Protein AF-A0A5K3F5X7-F1 (afdb_monomer)

Structure (mmCIF, N/CA/C/O backbone):
data_AF-A0A5K3F5X7-F1
#
_entry.id   AF-A0A5K3F5X7-F1
#
loop_
_atom_site.group_PDB
_atom_site.id
_atom_site.type_symbol
_atom_site.label_atom_id
_atom_site.label_alt_id
_atom_site.label_comp_id
_atom_site.label_asym_id
_atom_site.label_entity_id
_atom_site.label_seq_id
_atom_site.pdbx_PDB_ins_code
_atom_site.Cartn_x
_atom_site.Cartn_y
_atom_site.Cartn_z
_atom_site.occupancy
_atom_site.B_iso_or_equiv
_atom_site.auth_seq_id
_atom_site.auth_comp_id
_atom_site.auth_asym_id
_atom_site.auth_atom_id
_atom_site.pdbx_PDB_model_num
ATOM 1 N N . MET A 1 1 ? -31.992 -12.668 32.890 1.00 52.88 1 MET A N 1
ATOM 2 C CA . MET A 1 1 ? -30.637 -12.840 33.469 1.00 52.88 1 MET A CA 1
ATOM 3 C C . MET A 1 1 ? -29.542 -12.076 32.712 1.00 52.88 1 MET A C 1
ATOM 5 O O . MET A 1 1 ? -28.717 -11.473 33.379 1.00 52.88 1 MET A O 1
ATOM 9 N N . PHE A 1 2 ? -29.562 -11.992 31.372 1.00 59.16 2 PHE A N 1
ATOM 10 C CA . PHE A 1 2 ? -28.544 -11.276 30.567 1.00 59.16 2 PHE A CA 1
ATOM 11 C C . PHE A 1 2 ? -28.315 -9.785 30.915 1.00 59.16 2 PHE A C 1
ATOM 13 O O . PHE A 1 2 ? -27.183 -9.308 30.876 1.00 59.16 2 PHE A O 1
ATOM 20 N N . ARG A 1 3 ? -29.365 -9.035 31.290 1.00 58.38 3 ARG A N 1
ATOM 21 C CA . ARG A 1 3 ? -29.238 -7.602 31.647 1.00 58.38 3 ARG A CA 1
ATOM 22 C C . ARG A 1 3 ? -28.456 -7.374 32.949 1.00 58.38 3 ARG A C 1
ATOM 24 O O . ARG A 1 3 ? -27.662 -6.446 33.019 1.00 58.38 3 ARG A O 1
ATOM 31 N N . LEU A 1 4 ? -28.621 -8.251 33.945 1.00 60.12 4 LEU A N 1
ATOM 32 C CA . LEU A 1 4 ? -27.901 -8.166 35.225 1.00 60.12 4 LEU A CA 1
ATOM 33 C C . LEU A 1 4 ? -26.401 -8.452 35.060 1.00 60.12 4 LEU A C 1
ATOM 35 O O . LEU A 1 4 ? -25.575 -7.779 35.672 1.00 60.12 4 LEU A O 1
ATOM 39 N N . SER A 1 5 ? -26.034 -9.396 34.187 1.00 61.12 5 SER A N 1
ATOM 40 C CA . SER A 1 5 ? -24.627 -9.693 33.889 1.00 61.12 5 SER A CA 1
ATOM 41 C C . SER A 1 5 ? -23.922 -8.585 33.100 1.00 61.12 5 SER A C 1
ATOM 43 O O . SER A 1 5 ? -22.710 -8.438 33.225 1.00 61.12 5 SER A O 1
ATOM 45 N N . LEU A 1 6 ? -24.659 -7.802 32.303 1.00 59.69 6 LEU A N 1
ATOM 46 C CA . LEU A 1 6 ? -24.118 -6.646 31.575 1.00 59.69 6 LEU A CA 1
ATOM 47 C C . LEU A 1 6 ? -23.817 -5.474 32.517 1.00 59.69 6 LEU A C 1
ATOM 49 O O . LEU A 1 6 ? -22.760 -4.861 32.414 1.00 59.69 6 LEU A O 1
ATOM 53 N N . GLN A 1 7 ? -24.701 -5.212 33.480 1.00 62.94 7 GLN A N 1
ATOM 54 C CA . GLN A 1 7 ? -24.535 -4.125 34.450 1.00 62.94 7 GLN A CA 1
ATOM 55 C C . GLN A 1 7 ? -23.378 -4.376 35.437 1.00 62.94 7 GLN A C 1
ATOM 57 O O . GLN A 1 7 ? -22.747 -3.437 35.910 1.00 62.94 7 GLN A O 1
ATOM 62 N N . SER A 1 8 ? -23.053 -5.647 35.696 1.00 65.12 8 SER A N 1
ATOM 63 C CA . SER A 1 8 ? -21.930 -6.062 36.547 1.00 65.12 8 SER A CA 1
ATOM 64 C C . SER A 1 8 ? -20.548 -5.921 35.888 1.00 65.12 8 SER A C 1
ATOM 66 O O . SER A 1 8 ? -19.546 -6.052 36.589 1.00 65.12 8 SER A O 1
ATOM 68 N N . ARG A 1 9 ? -20.455 -5.717 34.564 1.00 59.59 9 ARG A N 1
ATOM 69 C CA . ARG A 1 9 ? -19.185 -5.815 33.813 1.00 59.59 9 ARG A CA 1
ATOM 70 C C . ARG A 1 9 ? -18.406 -4.499 33.652 1.00 59.59 9 ARG A C 1
ATOM 72 O O . ARG A 1 9 ? -17.370 -4.504 32.997 1.00 59.59 9 ARG A O 1
ATOM 79 N N . GLY A 1 10 ? -18.827 -3.415 34.308 1.00 61.62 10 GLY A N 1
ATOM 80 C CA . GLY A 1 10 ? -18.127 -2.122 34.261 1.00 61.62 10 GLY A CA 1
ATOM 81 C C . GLY A 1 10 ? -18.311 -1.377 32.932 1.00 61.62 10 GLY A C 1
ATOM 82 O O . GLY A 1 10 ? -18.949 -1.887 32.015 1.00 61.62 10 GLY A O 1
ATOM 83 N N . GLN A 1 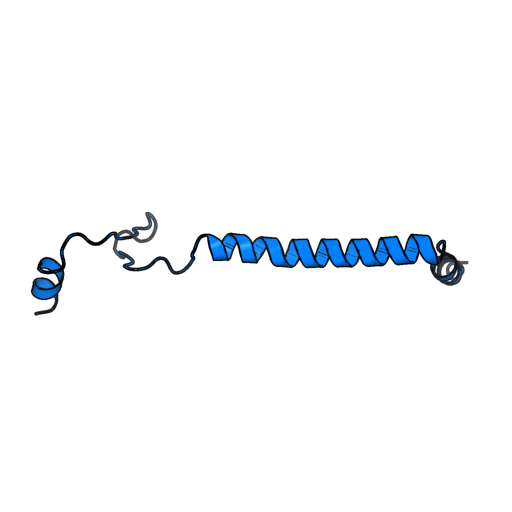11 ? -17.802 -0.141 32.840 1.00 58.75 11 GLN A N 1
ATOM 84 C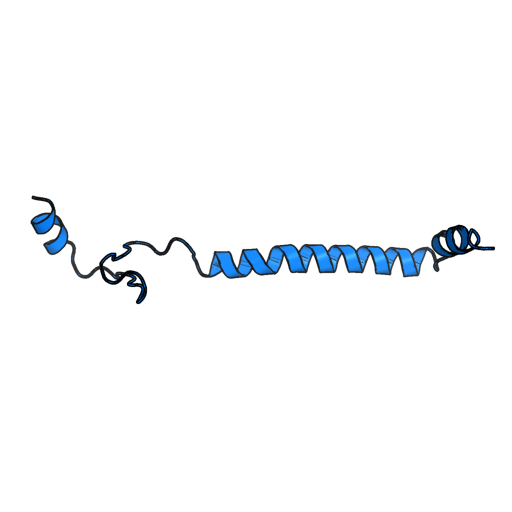 CA . GLN A 1 11 ? -17.935 0.683 31.631 1.00 58.75 11 GLN A CA 1
ATOM 85 C C . GLN A 1 11 ? -17.257 0.007 30.433 1.00 58.75 11 GLN A C 1
ATOM 87 O O . GLN A 1 11 ? -16.048 -0.213 30.430 1.00 58.75 11 GLN A O 1
ATOM 92 N N . PHE A 1 12 ? -18.042 -0.295 29.404 1.00 63.34 12 PHE A N 1
ATOM 93 C CA . PHE A 1 12 ? -17.568 -0.802 28.122 1.00 63.34 12 PHE A CA 1
ATOM 94 C C . PHE A 1 12 ? -17.612 0.328 27.088 1.00 63.34 12 PHE A C 1
ATOM 96 O O . PHE A 1 12 ? -18.559 1.113 27.049 1.00 63.34 12 PHE A O 1
ATOM 103 N N . GLN A 1 13 ? -16.575 0.436 26.256 1.00 61.59 13 GLN A N 1
ATOM 104 C CA . GLN A 1 13 ? -16.573 1.386 25.145 1.00 61.59 13 GLN A CA 1
ATOM 105 C C . GLN A 1 13 ? -17.409 0.815 23.997 1.00 61.59 13 GLN A C 1
ATOM 107 O O . GLN A 1 13 ? -17.009 -0.156 23.360 1.00 61.59 13 GLN A O 1
ATOM 112 N N . CYS A 1 14 ? -18.585 1.399 23.765 1.00 65.75 14 CYS A N 1
A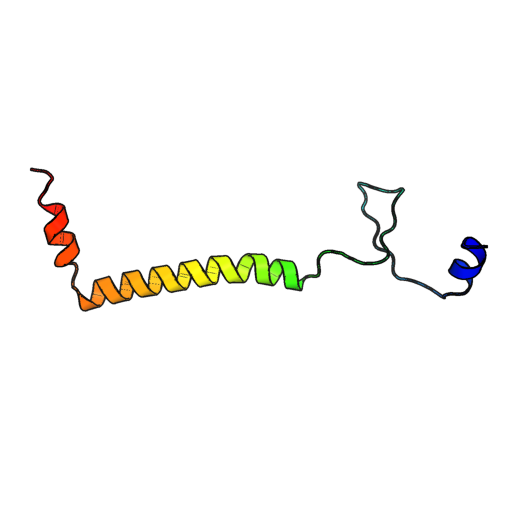TOM 113 C CA . CYS A 1 14 ? -19.442 1.074 22.626 1.00 65.75 14 CYS A CA 1
ATOM 114 C C . CYS A 1 14 ? -19.156 1.997 21.443 1.00 65.75 14 CYS A C 1
ATOM 116 O O . CYS A 1 14 ? -18.911 3.191 21.621 1.00 65.75 14 CYS A O 1
ATOM 118 N N . PHE A 1 15 ? -19.276 1.453 20.233 1.00 68.38 15 PHE A N 1
ATOM 119 C CA . PHE A 1 15 ? -19.301 2.235 19.002 1.00 68.38 15 PHE A CA 1
ATOM 120 C C . PHE A 1 15 ? -20.748 2.344 18.516 1.00 68.38 15 PHE A C 1
ATOM 122 O O . PHE A 1 15 ? -21.401 1.324 18.294 1.00 68.38 15 PHE A O 1
ATOM 129 N N . VAL A 1 16 ? -21.238 3.575 18.367 1.00 68.38 16 VAL A N 1
ATOM 130 C CA . VAL A 1 16 ? -22.586 3.886 17.868 1.00 68.38 16 VAL A CA 1
ATOM 131 C C . VAL A 1 16 ? -22.443 4.587 16.520 1.00 68.38 16 VAL A C 1
ATOM 133 O O . VAL A 1 16 ? -21.563 5.434 16.351 1.00 68.38 16 VAL A O 1
ATOM 136 N N . SER A 1 17 ? -23.268 4.204 15.549 1.00 65.19 17 SER A N 1
ATOM 137 C CA . SER A 1 17 ? -23.317 4.829 14.226 1.00 65.19 17 SER A CA 1
ATOM 138 C C . SER A 1 17 ? -24.598 5.646 14.115 1.00 65.19 17 SER A C 1
ATOM 140 O O . SER A 1 17 ? -25.668 5.094 14.318 1.00 65.19 17 SER A O 1
ATOM 142 N N . ALA A 1 18 ? -24.511 6.917 13.715 1.00 64.88 18 ALA A N 1
ATOM 143 C CA . ALA A 1 18 ? -25.676 7.804 13.561 1.00 64.88 18 ALA A CA 1
ATOM 144 C C . ALA A 1 18 ? -26.710 7.321 12.517 1.00 64.88 18 ALA A C 1
ATOM 146 O O . ALA A 1 18 ? -27.792 7.881 12.402 1.00 64.88 18 ALA A O 1
ATOM 147 N N . MET A 1 19 ? -26.362 6.311 11.713 1.00 63.69 19 MET A N 1
ATOM 148 C CA . MET A 1 19 ? -27.269 5.668 10.756 1.00 63.69 19 MET A CA 1
ATOM 149 C C . MET A 1 19 ? -27.993 4.443 11.334 1.00 63.69 19 MET A C 1
ATOM 151 O O . MET A 1 19 ? -28.906 3.945 10.686 1.00 63.69 19 MET A O 1
ATOM 155 N N . HIS A 1 20 ? -27.571 3.914 12.485 1.00 60.06 20 HIS A N 1
ATOM 156 C CA . HIS A 1 20 ? -28.171 2.765 13.177 1.00 60.06 20 HIS A CA 1
ATOM 157 C C . HIS A 1 20 ? -28.185 3.075 14.683 1.00 60.06 20 HIS A C 1
ATOM 159 O O . HIS A 1 20 ? -27.392 2.531 15.451 1.00 60.06 20 HIS A O 1
ATOM 165 N N . ASP A 1 21 ? -29.068 3.990 15.095 1.00 59.00 21 ASP A N 1
ATOM 166 C CA . ASP A 1 21 ? -29.187 4.433 16.495 1.00 59.00 21 ASP A CA 1
ATOM 167 C C . ASP A 1 21 ? -29.625 3.306 17.452 1.00 59.00 21 ASP A C 1
ATOM 169 O O . ASP A 1 21 ? -29.339 3.363 18.649 1.00 59.00 21 ASP A O 1
ATOM 173 N N . ASP A 1 22 ? -30.254 2.251 16.925 1.00 60.31 22 ASP A N 1
ATOM 174 C CA . ASP A 1 22 ? -30.751 1.114 17.709 1.00 60.31 22 ASP A CA 1
ATOM 175 C C . ASP A 1 22 ? -29.694 0.010 17.929 1.00 60.31 22 ASP A C 1
ATOM 177 O O . ASP A 1 22 ? -29.931 -0.937 18.687 1.00 60.31 22 ASP A O 1
ATOM 181 N N . GLU A 1 23 ? -28.511 0.117 17.306 1.00 61.97 23 GLU A N 1
ATOM 182 C CA . GLU A 1 23 ? -27.475 -0.921 17.337 1.00 61.97 23 GLU A CA 1
ATOM 183 C C . GLU A 1 23 ? -26.137 -0.389 17.874 1.00 61.97 23 GLU A C 1
ATOM 185 O O . GLU A 1 23 ? -25.421 0.382 17.234 1.00 61.97 23 GLU A O 1
ATOM 190 N N . ALA A 1 24 ? -25.755 -0.850 19.068 1.00 64.50 24 ALA A N 1
ATOM 191 C CA . ALA A 1 24 ? -24.445 -0.576 19.653 1.00 64.50 24 ALA A CA 1
ATOM 192 C C . ALA A 1 24 ? -23.496 -1.761 19.420 1.00 64.50 24 ALA A C 1
ATOM 194 O O . ALA A 1 24 ? -23.739 -2.877 19.888 1.00 64.50 24 ALA A O 1
ATOM 195 N N . LEU A 1 25 ? -22.383 -1.514 18.727 1.00 64.31 25 LEU A N 1
ATOM 196 C CA . LEU A 1 25 ? -21.366 -2.527 18.447 1.00 64.31 25 LEU A CA 1
ATOM 197 C C . LEU A 1 25 ? -20.329 -2.570 19.574 1.00 64.31 25 LEU A C 1
ATOM 199 O O . LEU A 1 25 ? -19.712 -1.560 19.922 1.00 64.31 25 LEU A O 1
ATOM 203 N N . MET A 1 26 ? -20.102 -3.771 20.110 1.00 64.06 26 MET A N 1
ATOM 204 C CA . MET A 1 26 ? -19.115 -4.027 21.166 1.00 64.06 26 MET A CA 1
ATOM 205 C C . MET A 1 26 ? -17.672 -4.087 20.629 1.00 64.06 26 MET A C 1
ATOM 207 O O . MET A 1 26 ? -16.719 -3.904 21.383 1.00 64.06 26 MET A O 1
ATOM 211 N N . TYR A 1 27 ? -17.494 -4.330 19.327 1.00 63.66 27 TYR A N 1
ATOM 212 C CA . TYR A 1 27 ? -16.189 -4.422 18.668 1.00 63.66 27 TYR A CA 1
ATOM 213 C C . TYR A 1 27 ? -16.255 -3.766 17.290 1.00 63.66 27 TYR A C 1
ATOM 215 O O . TYR A 1 27 ? -17.175 -4.015 16.511 1.00 63.66 27 TYR A O 1
ATOM 223 N N . LYS A 1 28 ? -15.253 -2.945 16.967 1.00 66.62 28 LYS A N 1
ATOM 224 C CA . LYS A 1 28 ? -15.120 -2.352 15.637 1.00 66.62 28 LYS A CA 1
ATOM 225 C C . LYS A 1 28 ? -14.537 -3.396 14.682 1.00 66.62 28 LYS A C 1
ATOM 227 O O . LYS A 1 28 ? -13.395 -3.808 14.855 1.00 66.62 28 LYS A O 1
ATOM 232 N N . VAL A 1 29 ? -15.323 -3.808 13.685 1.00 67.31 29 VAL A N 1
ATOM 233 C CA . VAL A 1 29 ? -14.931 -4.830 12.691 1.00 67.31 29 VAL A CA 1
ATOM 234 C C . VAL A 1 29 ? -13.703 -4.393 11.886 1.00 67.31 29 VAL A C 1
ATOM 236 O O . VAL A 1 29 ? -12.806 -5.191 11.636 1.00 67.31 29 VAL A O 1
ATOM 239 N N . TYR A 1 30 ? -13.633 -3.110 11.526 1.00 66.88 30 TYR A N 1
ATOM 240 C CA . TYR A 1 30 ? -12.505 -2.541 10.793 1.00 66.88 30 TYR A CA 1
ATOM 241 C C . TYR A 1 30 ? -11.542 -1.843 11.747 1.00 66.88 30 TYR A C 1
ATOM 243 O O . TYR A 1 30 ? -11.834 -0.764 12.280 1.00 66.88 30 TYR A O 1
ATOM 251 N N . GLN A 1 31 ? -10.370 -2.445 11.938 1.00 73.44 31 GLN A N 1
ATOM 252 C CA . GLN A 1 31 ? -9.258 -1.750 12.568 1.00 73.44 31 GLN A CA 1
ATOM 253 C C . GLN A 1 31 ? -8.683 -0.699 11.601 1.00 73.44 31 GLN A C 1
ATOM 255 O O . GLN A 1 31 ? -8.727 -0.882 10.384 1.00 73.44 31 GLN A O 1
ATOM 260 N N . PRO A 1 32 ? -8.096 0.399 12.110 1.00 71.38 32 PRO A N 1
ATOM 261 C CA . PRO A 1 32 ? -7.401 1.382 11.272 1.00 71.38 32 PRO A CA 1
ATOM 262 C C . PRO A 1 32 ? -6.295 0.754 10.406 1.00 71.38 32 PRO A C 1
ATOM 264 O O . PRO A 1 32 ? -6.045 1.205 9.291 1.00 71.38 32 PRO A O 1
ATOM 267 N N . SER A 1 33 ? -5.679 -0.331 10.890 1.00 73.00 33 SER A N 1
ATOM 268 C CA . SER A 1 33 ? -4.714 -1.146 10.145 1.00 73.00 33 SER A CA 1
ATOM 269 C C . SER A 1 33 ? -5.298 -1.714 8.848 1.00 73.00 33 SER A C 1
ATOM 271 O O . SER A 1 33 ? -4.591 -1.796 7.848 1.00 73.00 33 SER A O 1
ATOM 273 N N . THR A 1 34 ? -6.592 -2.042 8.810 1.00 76.06 34 THR A N 1
ATOM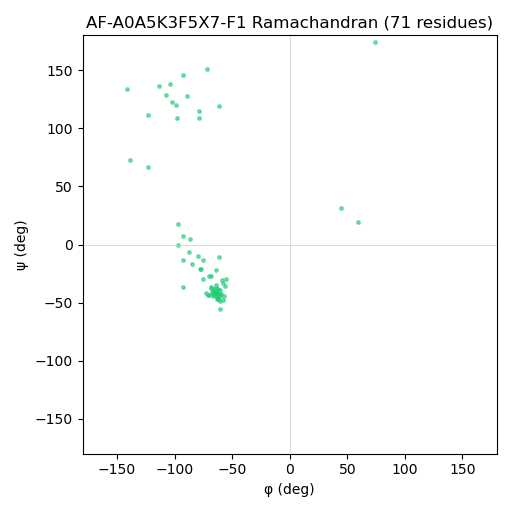 274 C CA . THR A 1 34 ? -7.263 -2.532 7.600 1.00 76.06 34 THR A CA 1
ATOM 275 C C . THR A 1 34 ? -7.286 -1.474 6.499 1.00 76.06 34 THR A C 1
ATOM 277 O O . THR A 1 34 ? -7.071 -1.810 5.339 1.00 76.06 34 THR A O 1
ATOM 280 N N . ILE A 1 35 ? -7.466 -0.1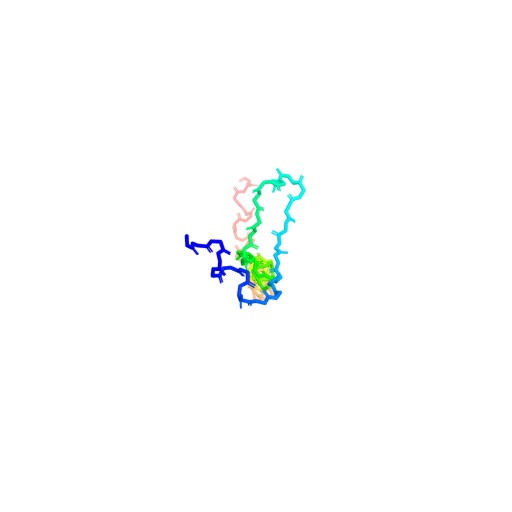95 6.849 1.00 78.88 35 ILE A N 1
ATOM 281 C CA . ILE A 1 35 ? -7.414 0.918 5.885 1.00 78.88 35 ILE A CA 1
ATOM 282 C C . ILE A 1 35 ? -5.993 1.070 5.336 1.00 78.88 35 ILE A C 1
ATOM 284 O O . ILE A 1 35 ? -5.805 1.234 4.131 1.00 78.88 35 ILE A O 1
ATOM 288 N N . PHE A 1 36 ? -4.988 0.959 6.209 1.00 80.50 36 PHE A N 1
ATOM 289 C CA . PHE A 1 36 ? -3.588 1.018 5.801 1.00 80.50 36 PHE A CA 1
ATOM 290 C C . PHE A 1 36 ? -3.244 -0.104 4.818 1.00 80.50 36 PHE A C 1
ATOM 292 O O . PHE A 1 36 ? -2.707 0.163 3.748 1.00 80.50 36 PHE A O 1
ATOM 299 N N . HIS A 1 37 ? -3.615 -1.348 5.129 1.00 81.25 37 HIS A N 1
ATOM 300 C CA . HIS A 1 37 ? -3.377 -2.474 4.229 1.00 81.25 37 HIS A CA 1
ATOM 301 C C . HIS A 1 37 ? -4.157 -2.340 2.915 1.00 81.25 37 HIS A C 1
ATOM 303 O O . HIS A 1 37 ? -3.581 -2.572 1.854 1.00 81.25 37 HIS A O 1
ATOM 309 N N . ALA A 1 38 ? -5.419 -1.905 2.955 1.00 82.69 38 ALA A N 1
ATOM 310 C CA . ALA A 1 38 ? -6.232 -1.717 1.754 1.00 82.69 38 ALA A CA 1
ATOM 311 C C . ALA A 1 38 ? -5.617 -0.721 0.754 1.00 82.69 38 ALA A C 1
ATOM 313 O O . ALA A 1 38 ? -5.797 -0.889 -0.447 1.00 82.69 38 ALA A O 1
ATOM 314 N N . LEU A 1 39 ? -4.871 0.283 1.228 1.00 84.25 39 LEU A N 1
ATOM 315 C CA . LEU A 1 39 ? -4.187 1.264 0.376 1.00 84.25 39 LEU A CA 1
ATOM 316 C C . LEU A 1 39 ? -2.743 0.865 0.039 1.00 84.25 39 LEU A C 1
ATOM 318 O O . LEU A 1 39 ? -2.279 1.098 -1.076 1.00 84.25 39 LEU A O 1
ATOM 322 N N . PHE A 1 40 ? -2.030 0.253 0.985 1.00 89.12 40 PHE A N 1
ATOM 323 C CA . PHE A 1 40 ? -0.615 -0.081 0.837 1.00 89.12 40 PHE A CA 1
ATOM 324 C C . PHE A 1 40 ? -0.369 -1.142 -0.238 1.00 89.12 40 PHE A C 1
ATOM 326 O O . PHE A 1 40 ? 0.527 -0.983 -1.063 1.00 89.12 40 PHE A O 1
ATOM 333 N N . TRP A 1 41 ? -1.178 -2.205 -0.261 1.00 89.44 41 TRP A N 1
ATOM 334 C CA . TRP A 1 41 ? -1.035 -3.285 -1.239 1.00 89.44 41 TRP A CA 1
ATOM 335 C C . TRP A 1 41 ? -1.185 -2.817 -2.695 1.00 89.44 41 TRP A C 1
ATOM 337 O O . TRP A 1 41 ? -0.253 -3.041 -3.468 1.00 89.44 41 TRP A O 1
ATOM 347 N N . PRO A 1 42 ? -2.285 -2.150 -3.104 1.00 91.56 42 PRO A N 1
ATOM 348 C CA . PRO A 1 42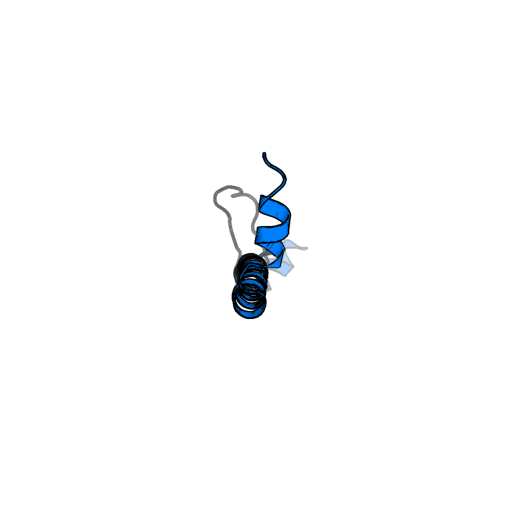 ? -2.439 -1.713 -4.491 1.00 91.56 42 PRO A CA 1
ATOM 349 C C . PRO A 1 42 ? -1.363 -0.707 -4.909 1.00 91.56 42 PRO A C 1
ATOM 351 O O . PRO A 1 42 ? -0.841 -0.803 -6.019 1.00 91.56 42 PRO A O 1
ATOM 354 N N . LEU A 1 43 ? -0.972 0.209 -4.016 1.00 92.62 43 LEU A N 1
ATOM 355 C CA . LEU A 1 43 ? 0.093 1.167 -4.305 1.00 92.62 43 LEU A CA 1
ATOM 356 C C . LEU A 1 43 ? 1.457 0.475 -4.455 1.00 92.62 43 LEU A C 1
ATOM 358 O O . LEU A 1 43 ? 2.220 0.807 -5.360 1.00 92.62 43 LEU A O 1
ATOM 362 N N . GLY A 1 44 ? 1.741 -0.518 -3.610 1.00 93.50 44 GLY A N 1
ATOM 363 C CA . GLY A 1 44 ? 2.953 -1.329 -3.684 1.00 93.50 44 GLY A CA 1
ATOM 364 C C . GLY A 1 44 ? 3.047 -2.111 -4.993 1.00 93.50 44 GLY A C 1
ATOM 365 O O . GLY A 1 44 ? 4.075 -2.053 -5.667 1.00 93.50 44 GLY A O 1
ATOM 366 N N . PHE A 1 45 ? 1.967 -2.779 -5.407 1.00 94.62 45 PHE A N 1
ATOM 367 C CA . PHE A 1 45 ? 1.930 -3.493 -6.688 1.00 94.62 45 PHE A CA 1
ATOM 368 C C . PHE A 1 45 ? 2.126 -2.557 -7.882 1.00 94.62 45 PHE A C 1
ATOM 370 O O . PHE A 1 45 ? 2.895 -2.874 -8.790 1.00 94.62 45 PHE A O 1
ATOM 377 N N . PHE A 1 46 ? 1.482 -1.390 -7.863 1.00 94.94 46 PHE A N 1
ATOM 378 C CA . PHE A 1 46 ? 1.648 -0.383 -8.906 1.00 94.94 46 PHE A CA 1
ATOM 379 C C . PHE A 1 46 ? 3.093 0.127 -8.987 1.00 94.94 46 PHE A C 1
ATOM 381 O O . PHE A 1 46 ? 3.674 0.174 -10.071 1.00 94.94 46 PHE A O 1
ATOM 388 N N . ALA A 1 47 ? 3.707 0.440 -7.844 1.00 95.25 47 ALA A N 1
ATOM 389 C CA . ALA A 1 47 ? 5.091 0.900 -7.785 1.00 95.25 47 ALA A CA 1
ATOM 390 C C . ALA A 1 47 ? 6.078 -0.163 -8.296 1.00 95.25 47 ALA A C 1
ATOM 392 O O . ALA A 1 47 ? 6.990 0.156 -9.062 1.00 95.25 47 ALA A O 1
ATOM 393 N N . ILE A 1 48 ? 5.882 -1.433 -7.924 1.00 96.06 48 ILE A N 1
ATOM 394 C CA . ILE A 1 48 ? 6.707 -2.547 -8.413 1.00 96.06 48 ILE A CA 1
ATOM 395 C C . ILE A 1 48 ? 6.553 -2.698 -9.929 1.00 96.06 48 ILE A C 1
ATOM 39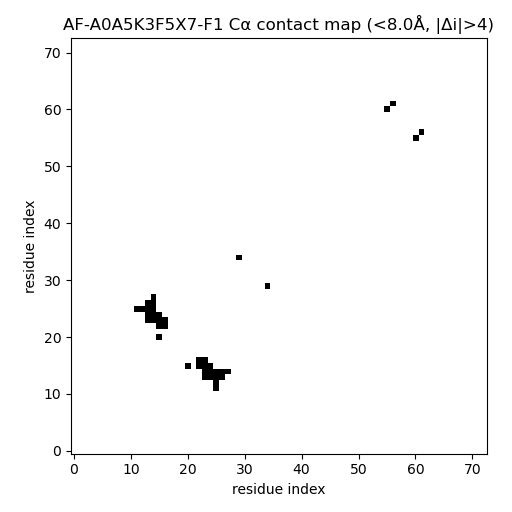7 O O . ILE A 1 48 ? 7.557 -2.774 -10.635 1.00 96.06 48 ILE A O 1
ATOM 401 N N . SER A 1 49 ? 5.319 -2.685 -10.441 1.00 94.94 49 SER A N 1
ATOM 402 C CA . SER A 1 49 ? 5.052 -2.769 -11.881 1.00 94.94 49 SER A CA 1
ATOM 403 C C . SER A 1 49 ? 5.735 -1.637 -12.651 1.00 94.94 49 SER A C 1
ATOM 405 O O . SER A 1 49 ? 6.451 -1.905 -13.614 1.00 94.94 49 SER A O 1
ATOM 407 N N . LEU A 1 50 ? 5.610 -0.392 -12.182 1.00 95.12 50 LEU A N 1
ATOM 408 C CA . LEU A 1 50 ? 6.304 0.751 -12.779 1.00 95.12 50 LEU A CA 1
ATOM 409 C C . LEU A 1 50 ? 7.822 0.583 -12.758 1.00 95.12 50 LEU A C 1
ATOM 411 O O . LEU A 1 50 ? 8.483 0.864 -13.753 1.00 95.12 50 LEU A O 1
ATOM 415 N N . THR A 1 51 ? 8.379 0.105 -11.647 1.00 94.88 51 THR A N 1
ATOM 416 C CA . THR A 1 51 ? 9.829 -0.084 -11.516 1.00 94.88 51 THR A CA 1
ATOM 417 C C . THR A 1 51 ? 10.341 -1.123 -12.510 1.00 94.88 51 THR A C 1
ATOM 419 O O . THR A 1 51 ? 11.389 -0.915 -13.116 1.00 94.88 51 THR A O 1
ATOM 422 N N . LEU A 1 52 ? 9.589 -2.207 -12.722 1.00 93.19 52 LEU A N 1
ATOM 423 C CA . LEU A 1 52 ? 9.908 -3.222 -13.728 1.00 93.19 52 LEU A CA 1
ATOM 424 C C . LEU A 1 52 ? 9.822 -2.666 -15.151 1.00 93.19 52 LEU A C 1
ATOM 426 O O . LEU A 1 52 ? 10.687 -2.939 -15.973 1.00 93.19 52 LEU A O 1
ATOM 430 N N . ILE A 1 53 ? 8.805 -1.858 -15.446 1.00 90.12 53 ILE A N 1
ATOM 431 C CA . ILE A 1 53 ? 8.674 -1.226 -16.762 1.00 90.12 53 ILE A CA 1
ATOM 432 C C . ILE A 1 53 ? 9.849 -0.275 -17.021 1.00 90.12 53 ILE A C 1
ATOM 434 O O . ILE A 1 53 ? 10.450 -0.309 -18.092 1.00 90.12 53 ILE A O 1
ATOM 438 N N . ILE A 1 54 ? 10.209 0.546 -16.034 1.00 90.12 54 ILE A N 1
ATOM 439 C CA . ILE A 1 54 ? 11.328 1.488 -16.139 1.00 90.12 54 ILE A CA 1
ATOM 440 C C . ILE A 1 54 ? 12.659 0.741 -16.274 1.00 90.12 54 ILE A C 1
ATOM 442 O O . ILE A 1 54 ? 13.506 1.144 -17.069 1.00 90.12 54 ILE A O 1
ATOM 446 N N . SER A 1 55 ? 12.865 -0.346 -15.526 1.00 89.56 55 SER A N 1
ATOM 447 C CA . SER A 1 55 ? 14.106 -1.117 -15.623 1.00 89.56 55 SER A CA 1
ATOM 448 C C . SER A 1 55 ? 14.251 -1.770 -16.995 1.00 89.56 55 SER A C 1
ATOM 450 O O . SER A 1 55 ? 15.316 -1.661 -17.600 1.00 89.56 55 SER A O 1
ATOM 452 N N . LEU A 1 56 ? 13.176 -2.360 -17.525 1.00 87.56 56 LEU A N 1
ATOM 453 C CA .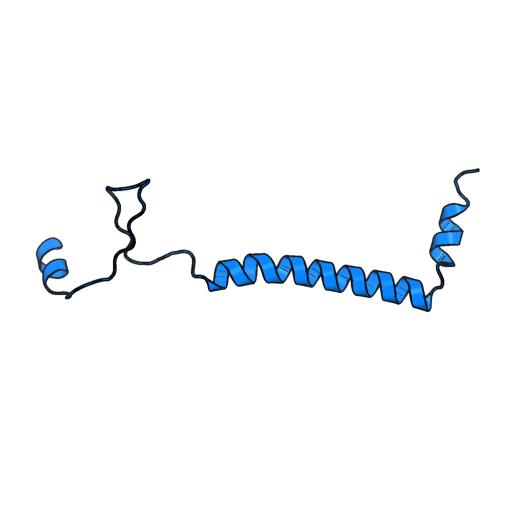 LEU A 1 56 ? 13.144 -2.893 -18.886 1.00 87.56 56 LEU A CA 1
ATOM 454 C C . LEU A 1 56 ? 13.405 -1.794 -19.920 1.00 87.56 56 LEU A C 1
ATOM 456 O O . LEU A 1 56 ? 14.238 -1.976 -20.801 1.00 87.56 56 LEU A O 1
ATOM 460 N N . TYR A 1 57 ? 12.781 -0.625 -19.764 1.00 84.00 57 TYR A N 1
ATOM 461 C CA . TYR A 1 57 ? 13.007 0.529 -20.635 1.00 84.00 57 TYR A CA 1
ATOM 462 C C . TYR A 1 57 ? 14.485 0.949 -20.683 1.00 84.00 57 TYR A C 1
ATOM 464 O O . TYR A 1 57 ? 15.028 1.210 -21.757 1.00 84.00 57 TYR A O 1
ATOM 472 N N . ILE A 1 58 ? 15.156 1.004 -19.527 1.00 84.31 58 ILE A N 1
ATOM 473 C CA . ILE A 1 58 ? 16.566 1.412 -19.437 1.00 84.31 58 ILE A CA 1
ATOM 474 C C . ILE A 1 58 ? 17.495 0.350 -20.037 1.00 84.31 58 ILE A C 1
ATOM 476 O O . ILE A 1 58 ? 18.441 0.702 -20.744 1.00 84.31 58 ILE A O 1
ATOM 480 N N . VAL A 1 59 ? 17.253 -0.929 -19.736 1.00 83.56 59 VAL A N 1
ATOM 481 C CA . VAL A 1 59 ? 18.118 -2.037 -20.171 1.00 83.56 59 VAL A CA 1
ATOM 482 C C . VAL A 1 59 ? 17.991 -2.280 -21.672 1.00 83.56 59 VAL A C 1
ATOM 484 O O . VAL A 1 59 ? 19.004 -2.437 -22.347 1.00 83.56 59 VAL A O 1
ATOM 487 N N . ASP A 1 60 ? 16.766 -2.263 -22.189 1.00 72.50 60 ASP A N 1
ATOM 488 C CA . ASP A 1 60 ? 16.448 -2.697 -23.551 1.00 72.50 60 ASP A CA 1
ATOM 489 C C . ASP A 1 60 ? 16.354 -1.528 -24.550 1.00 72.50 60 ASP A C 1
ATOM 491 O O . ASP A 1 60 ? 16.076 -1.727 -25.728 1.00 72.50 60 ASP A O 1
ATOM 495 N N . ARG A 1 61 ? 16.553 -0.281 -24.083 1.00 65.25 61 ARG A N 1
ATOM 496 C CA . ARG A 1 61 ? 16.512 0.974 -24.871 1.00 65.25 61 ARG A CA 1
ATOM 497 C C . ARG A 1 61 ? 15.329 1.085 -25.850 1.00 65.25 61 ARG A C 1
ATOM 499 O O . ARG A 1 61 ? 15.453 1.728 -26.892 1.00 65.25 61 ARG A O 1
ATOM 506 N N . CYS A 1 62 ? 14.185 0.485 -25.517 1.00 61.19 62 CYS A N 1
ATOM 507 C CA . CYS A 1 62 ? 13.018 0.370 -26.399 1.00 61.19 62 CYS A CA 1
ATOM 508 C C . CYS A 1 62 ? 13.259 -0.360 -27.729 1.00 61.19 62 CYS A C 1
ATOM 510 O O . CYS A 1 62 ? 12.455 -0.196 -28.643 1.00 61.19 62 CYS A O 1
ATOM 512 N N . GLU A 1 63 ? 14.306 -1.170 -27.873 1.00 60.94 63 GLU A N 1
ATOM 513 C CA . GLU A 1 63 ? 14.577 -1.875 -29.129 1.00 60.94 63 GLU A CA 1
ATOM 514 C C . GLU A 1 63 ? 13.498 -2.939 -29.417 1.00 60.94 63 GLU A C 1
ATOM 516 O O . GLU A 1 63 ? 12.964 -2.977 -30.527 1.00 60.94 63 GLU A O 1
ATOM 521 N N . VAL A 1 64 ? 13.049 -3.689 -28.399 1.00 61.69 64 VAL A N 1
ATOM 522 C CA . VAL A 1 64 ? 11.911 -4.627 -28.514 1.00 61.69 64 VAL A CA 1
ATOM 523 C C . VAL A 1 64 ? 10.585 -3.911 -28.788 1.00 61.69 64 VAL A C 1
ATOM 525 O O . VAL A 1 64 ? 9.792 -4.378 -29.598 1.00 61.69 64 VAL A O 1
ATOM 528 N N . TRP A 1 65 ? 10.336 -2.746 -28.182 1.00 59.72 65 TRP A N 1
ATOM 529 C CA . TRP A 1 65 ? 9.107 -1.978 -28.444 1.00 59.72 65 TRP A CA 1
ATOM 530 C C . TRP A 1 65 ? 9.129 -1.216 -29.775 1.00 59.72 65 TRP A C 1
ATOM 532 O O . TRP A 1 65 ? 8.068 -0.904 -30.312 1.00 59.72 65 TRP A O 1
ATOM 542 N N . ASN A 1 66 ? 10.310 -0.943 -30.335 1.00 60.91 66 ASN A N 1
ATOM 543 C CA . ASN A 1 66 ? 10.454 -0.439 -31.701 1.00 60.91 66 ASN A CA 1
ATOM 544 C C . ASN A 1 66 ? 10.236 -1.532 -32.752 1.00 60.91 66 ASN A C 1
ATOM 546 O O . ASN A 1 66 ? 9.777 -1.228 -33.849 1.00 60.91 66 ASN A O 1
ATOM 550 N N . ALA A 1 67 ? 10.539 -2.794 -32.436 1.00 59.34 67 ALA A N 1
ATOM 551 C CA . ALA A 1 67 ? 10.252 -3.904 -33.341 1.00 59.34 67 ALA A CA 1
ATOM 552 C C . ALA A 1 67 ? 8.736 -4.083 -33.565 1.00 59.34 67 ALA A C 1
ATOM 554 O O . ALA A 1 67 ? 8.314 -4.363 -34.686 1.00 59.34 67 ALA A O 1
ATOM 555 N N . ASP A 1 68 ? 7.919 -3.829 -32.536 1.00 58.22 68 ASP A N 1
ATOM 556 C CA . ASP A 1 68 ? 6.454 -3.936 -32.608 1.00 58.22 68 ASP A CA 1
ATOM 557 C C . ASP A 1 68 ? 5.758 -2.665 -33.145 1.00 58.22 68 ASP A C 1
ATOM 559 O O . ASP A 1 68 ? 4.603 -2.728 -33.574 1.00 58.22 68 ASP A O 1
ATOM 563 N N . SER A 1 69 ? 6.431 -1.505 -33.176 1.00 55.00 69 SER A N 1
ATOM 564 C CA . SER A 1 69 ? 5.856 -0.250 -33.700 1.00 55.00 69 SER A CA 1
ATOM 565 C C . SER A 1 69 ? 5.878 -0.146 -35.235 1.00 55.00 69 SER A C 1
ATOM 567 O O . SER A 1 69 ? 5.219 0.726 -35.802 1.00 55.00 69 SER A O 1
ATOM 569 N N . LEU A 1 70 ? 6.566 -1.067 -35.920 1.00 53.75 70 LEU A N 1
ATOM 570 C CA . LEU A 1 70 ? 6.676 -1.135 -37.385 1.00 53.75 70 LEU A CA 1
ATOM 571 C C . LEU A 1 70 ? 5.537 -1.907 -38.085 1.00 53.75 70 LEU A C 1
ATOM 573 O O . LEU A 1 70 ? 5.575 -2.069 -39.302 1.00 53.75 70 LEU A O 1
ATOM 577 N N . LEU A 1 71 ? 4.508 -2.359 -37.358 1.00 53.78 71 LEU A N 1
ATOM 578 C CA . LEU A 1 71 ? 3.341 -3.070 -37.919 1.00 53.78 71 LEU A CA 1
ATOM 579 C C . LEU A 1 71 ? 2.114 -2.171 -38.178 1.00 53.78 71 LEU A C 1
ATOM 581 O O . LEU A 1 71 ? 1.004 -2.670 -38.359 1.00 53.78 71 LEU A O 1
ATOM 585 N N . ILE A 1 72 ? 2.305 -0.849 -38.231 1.00 52.34 72 ILE A N 1
ATOM 586 C CA . ILE A 1 72 ? 1.301 0.104 -38.731 1.00 52.34 72 ILE A CA 1
ATOM 587 C C . ILE A 1 72 ? 1.914 0.911 -39.885 1.00 52.34 72 ILE A C 1
ATOM 589 O O . ILE A 1 72 ? 2.143 2.111 -39.763 1.00 52.34 72 ILE A O 1
ATOM 593 N N . THR A 1 73 ? 2.196 0.241 -41.003 1.00 40.19 73 THR A N 1
ATOM 594 C CA . THR A 1 73 ? 2.341 0.862 -42.334 1.00 40.19 73 THR A CA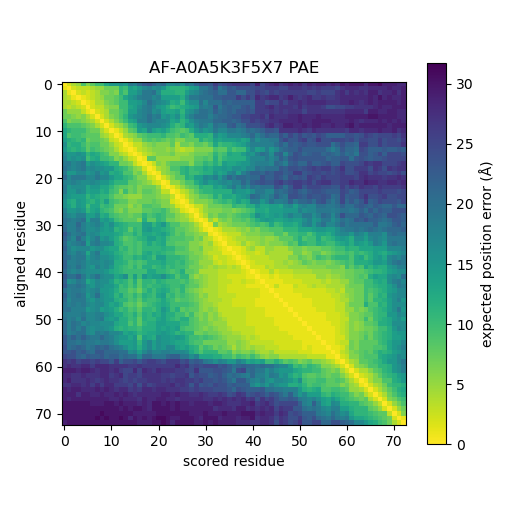 1
ATOM 595 C C . THR A 1 73 ? 1.989 -0.139 -43.415 1.00 40.19 73 THR A C 1
ATOM 597 O O . THR A 1 73 ? 2.455 -1.294 -43.303 1.00 40.19 73 THR A O 1
#

Mean predicted aligned error: 14.77 Å

Secondary structure (DSSP, 8-state):
-HHHHHHTT-----EEETTEEEEEESS-SS-HHHHHHHHHHHHHHHHHHHHHHHHHHHHHTTHHHHHHHTT--

InterPro domains:
  IPR003930 Potassium channel, calcium-activated, BK, beta subunit [PF03185] (9-59)

Radius of gyration: 27.36 Å; Cα contacts (8 Å, |Δi|>4): 20; chains: 1; bounding box: 49×21×79 Å

Solvent-accessible surface area (backbone atoms only — not comparable to full-atom values): 4653 Å² total; per-residue (Å²): 115,71,68,62,60,56,70,72,65,60,96,71,78,66,50,73,45,96,90,39,83,90,51,73,39,80,66,77,88,74,50,74,65,53,58,50,50,67,52,48,53,62,52,49,54,50,52,52,52,50,51,52,53,51,50,49,42,68,75,50,70,48,52,72,61,52,65,65,63,68,79,80,120

Organism: Mesocestoides corti (NCBI:txid53468)

Foldseek 3Di:
DVVVVVVVPPDQDWDADPVCNPDTDSDDPDDPVNVVVVPVVVVVVVVVVVVVVVVCCVVVVCPVVVVVVVPPD

Sequence (73 aa):
MFRLSLQSRGQFQCFVSAMHDDEALMYKVYQPSTIFHALFWPLGFFAISLTLIISLYIVDRCEVWNADSLLIT

pLDDT: mean 71.51, std 14.1, range [40.19, 96.06]